Protein AF-A0A4U8UQK6-F1 (afdb_monomer_lite)

Foldseek 3Di:
DDDDDFPADFADWDADPVNQWIKTFGAQAHPVDCPDGNPR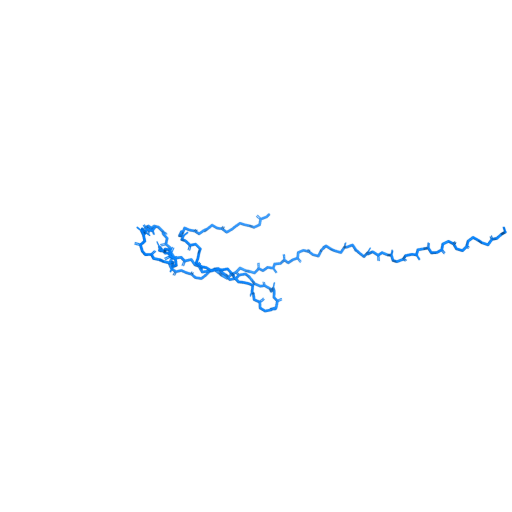HHGDIDIGGDDDDDPDDPPPPDPPPPDDD

Sequence (69 aa):
MQKFQQDGFINDIKFSLDNTRLIVSCGQEHKCGRWWKIANGRNIILDIDLAFGEKTKAVTEGERDSDKG

Organism: Steinernema carpocapsae (NCBI:txid34508)

Secondary structure (DSSP, 8-state):
-------SEEEEEEE-TTSSEEEEEEESSBTTB-S---TT---EEEEEE--------------------

Radius of gyration: 22.59 Å; chains: 1; bounding box: 27×28×77 Å

InterPro domains:
  IPR015943 WD40/YVTN repeat-like-containing domain superfamily [G3DSA:2.130.10.10] (1-61)

Structure (mmCIF, N/CA/C/O backbone):
data_AF-A0A4U8UQK6-F1
#
_entry.id   AF-A0A4U8UQK6-F1
#
loop_
_atom_site.group_PDB
_atom_site.id
_atom_site.type_symbol
_atom_site.label_atom_id
_atom_site.label_alt_id
_atom_site.label_comp_id
_atom_site.label_asym_id
_atom_site.label_entity_id
_atom_site.label_seq_id
_atom_site.pdbx_PDB_ins_code
_atom_site.Cartn_x
_atom_site.Cartn_y
_atom_site.Cartn_z
_atom_site.occupancy
_atom_site.B_iso_or_equiv
_atom_site.auth_seq_id
_atom_site.auth_comp_id
_atom_site.auth_asym_id
_atom_site.auth_atom_id
_atom_site.pdbx_PDB_model_num
ATOM 1 N N . MET A 1 1 ? -12.614 -13.366 6.807 1.00 69.38 1 MET A N 1
ATOM 2 C CA . MET A 1 1 ? -11.420 -12.494 6.757 1.00 69.38 1 MET A CA 1
ATOM 3 C C . MET A 1 1 ? -11.474 -11.706 5.462 1.00 69.38 1 MET A C 1
ATOM 5 O O . MET A 1 1 ? -11.513 -12.333 4.409 1.00 69.38 1 MET A O 1
ATOM 9 N N . GLN A 1 2 ? -11.567 -10.380 5.533 1.00 79.62 2 GLN A N 1
ATOM 10 C CA . GLN A 1 2 ? -11.624 -9.527 4.343 1.00 79.62 2 GLN A CA 1
ATOM 11 C C . GLN A 1 2 ? -10.225 -9.405 3.728 1.00 79.62 2 GLN A C 1
ATOM 13 O O . GLN A 1 2 ? -9.233 -9.353 4.454 1.00 79.62 2 GLN A O 1
ATOM 18 N N . LYS A 1 3 ? -10.140 -9.425 2.396 1.00 84.19 3 LYS A N 1
ATOM 19 C CA . LYS A 1 3 ? -8.887 -9.308 1.644 1.00 84.19 3 LYS A CA 1
ATOM 20 C C . LYS A 1 3 ? -9.048 -8.235 0.579 1.00 84.19 3 LYS A C 1
ATOM 22 O O . LYS A 1 3 ? -10.073 -8.198 -0.095 1.00 84.19 3 LYS A O 1
ATOM 27 N N . PHE A 1 4 ? -8.015 -7.422 0.414 1.00 86.50 4 PHE A N 1
ATOM 28 C CA . PHE A 1 4 ? -7.909 -6.436 -0.652 1.00 86.50 4 PHE A CA 1
ATOM 29 C C . PHE A 1 4 ? -6.709 -6.800 -1.516 1.00 86.50 4 PHE A C 1
ATOM 31 O O . PHE A 1 4 ? -5.645 -7.130 -0.992 1.00 86.50 4 PHE A O 1
ATOM 38 N N . GLN A 1 5 ? -6.892 -6.771 -2.831 1.00 91.44 5 GLN A N 1
ATOM 39 C CA . GLN A 1 5 ? -5.830 -7.010 -3.797 1.00 91.44 5 GLN A CA 1
ATOM 40 C C . GLN A 1 5 ? -5.801 -5.838 -4.766 1.00 91.44 5 GLN A C 1
ATOM 42 O O . GLN A 1 5 ? -6.833 -5.466 -5.322 1.00 91.44 5 GLN A O 1
ATOM 47 N N . GLN A 1 6 ? -4.618 -5.266 -4.950 1.00 93.06 6 GLN A N 1
ATOM 48 C CA . GLN A 1 6 ? -4.396 -4.161 -5.863 1.00 93.06 6 GLN A CA 1
ATOM 49 C C . GLN A 1 6 ? -3.066 -4.363 -6.582 1.00 93.06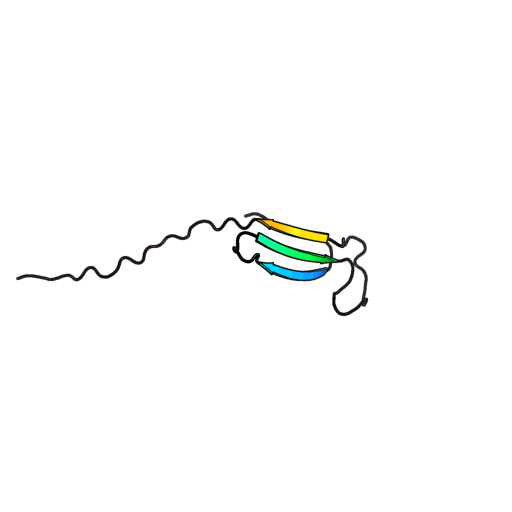 6 GLN A C 1
ATOM 51 O O . GLN A 1 6 ? -2.027 -4.496 -5.939 1.00 93.06 6 GLN A O 1
ATOM 56 N N . ASP A 1 7 ? -3.104 -4.349 -7.913 1.00 94.56 7 ASP A N 1
ATOM 57 C CA . ASP A 1 7 ? -1.899 -4.376 -8.737 1.00 94.56 7 ASP A CA 1
ATOM 58 C C . ASP A 1 7 ? -1.188 -3.016 -8.671 1.00 94.56 7 ASP A C 1
ATOM 60 O O . ASP A 1 7 ? -1.828 -1.959 -8.760 1.00 94.56 7 ASP A O 1
ATOM 64 N N . GLY A 1 8 ? 0.140 -3.042 -8.558 1.00 94.94 8 GLY A N 1
ATOM 65 C CA . GLY A 1 8 ? 0.988 -1.852 -8.481 1.00 94.94 8 GLY A CA 1
ATOM 66 C C . GLY A 1 8 ? 1.907 -1.848 -7.258 1.00 94.94 8 GLY A C 1
ATOM 67 O O . GLY A 1 8 ? 1.920 -2.776 -6.454 1.00 94.94 8 GLY A O 1
ATOM 68 N N . PHE A 1 9 ? 2.694 -0.786 -7.130 1.00 96.12 9 PHE A N 1
ATOM 69 C CA . PHE A 1 9 ? 3.533 -0.534 -5.964 1.00 96.12 9 PHE A CA 1
ATOM 70 C C . PHE A 1 9 ? 2.720 0.114 -4.852 1.00 96.12 9 PHE A C 1
ATOM 72 O O . PHE A 1 9 ? 1.974 1.054 -5.114 1.00 96.12 9 PHE A O 1
ATOM 79 N N . ILE A 1 10 ? 2.923 -0.330 -3.613 1.00 96.31 10 ILE A N 1
ATOM 80 C CA . ILE A 1 10 ? 2.486 0.412 -2.430 1.00 96.31 10 ILE A CA 1
ATOM 81 C C . ILE A 1 10 ? 3.528 1.496 -2.143 1.00 96.31 10 ILE A C 1
ATOM 83 O O . ILE A 1 10 ? 4.688 1.188 -1.883 1.00 96.31 10 ILE A O 1
ATOM 87 N N . ASN A 1 11 ? 3.112 2.759 -2.189 1.00 96.94 11 ASN A N 1
ATOM 88 C CA . ASN A 1 11 ? 3.995 3.916 -2.028 1.00 96.94 11 ASN A CA 1
ATOM 89 C C . ASN A 1 11 ? 3.901 4.558 -0.631 1.00 96.94 11 ASN A C 1
ATOM 91 O O . ASN A 1 11 ? 4.831 5.246 -0.199 1.00 96.94 11 ASN A O 1
ATOM 95 N N . ASP A 1 12 ? 2.794 4.354 0.085 1.00 97.88 12 ASP A N 1
ATOM 96 C CA . ASP A 1 12 ? 2.609 4.814 1.465 1.00 97.88 12 ASP A CA 1
ATOM 97 C C . ASP A 1 12 ? 1.444 4.067 2.128 1.00 97.88 12 ASP A C 1
ATOM 99 O O . ASP A 1 12 ? 0.504 3.666 1.434 1.00 97.88 12 ASP A O 1
ATOM 103 N N . ILE A 1 13 ? 1.498 3.922 3.452 1.00 97.81 13 ILE A N 1
ATOM 104 C CA . ILE A 1 13 ? 0.461 3.299 4.287 1.00 97.81 13 ILE A CA 1
ATOM 105 C C . ILE A 1 13 ? 0.297 4.146 5.546 1.00 97.81 13 ILE A C 1
ATOM 107 O 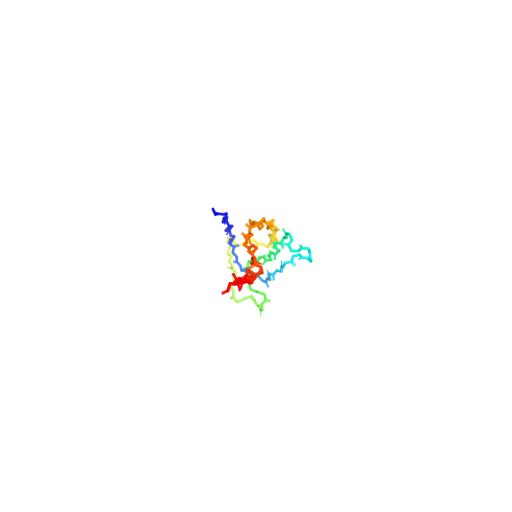O . ILE A 1 13 ? 1.270 4.359 6.271 1.00 97.81 13 ILE A O 1
ATOM 111 N N . LYS A 1 14 ? -0.924 4.608 5.831 1.00 98.00 14 LYS A N 1
ATOM 112 C CA . LYS A 1 14 ? -1.219 5.410 7.025 1.00 98.00 14 LYS A CA 1
ATOM 113 C C . LYS A 1 14 ? -2.582 5.085 7.610 1.00 98.00 14 LYS A C 1
ATOM 115 O O . LYS A 1 14 ? -3.544 4.896 6.875 1.00 98.00 14 LYS A O 1
ATOM 120 N N . PHE A 1 15 ? -2.666 5.086 8.934 1.00 96.94 15 PHE A N 1
ATOM 121 C CA . PHE A 1 15 ? -3.945 5.078 9.638 1.00 96.94 15 PHE A CA 1
ATOM 122 C C . PHE A 1 15 ? -4.536 6.489 9.677 1.00 96.94 15 PHE A C 1
ATOM 124 O O . PHE A 1 15 ? -3.797 7.479 9.709 1.00 96.94 15 PHE A O 1
ATOM 131 N N . SER A 1 16 ? -5.864 6.580 9.677 1.00 95.19 16 SER A N 1
ATOM 132 C CA . SER A 1 16 ? -6.557 7.816 10.034 1.00 95.19 16 SER A CA 1
ATOM 133 C C . SER A 1 16 ? -6.337 8.148 11.514 1.00 95.19 16 SER A C 1
ATOM 135 O O . SER A 1 16 ? -6.024 7.278 12.325 1.00 95.19 16 SER A O 1
ATOM 137 N N . LEU A 1 17 ? -6.500 9.421 11.882 1.00 94.50 17 LEU A N 1
ATOM 138 C CA . LEU A 1 17 ? -6.247 9.897 13.248 1.00 94.50 17 LEU A CA 1
ATOM 139 C C . LEU A 1 17 ? -7.152 9.227 14.298 1.00 94.50 17 LEU A C 1
ATOM 141 O O . LEU A 1 17 ? -6.740 9.018 15.434 1.00 94.50 17 LEU A O 1
ATOM 145 N N . ASP A 1 18 ? -8.376 8.889 13.908 1.00 93.25 18 ASP A N 1
ATOM 146 C CA . ASP A 1 18 ? -9.367 8.187 14.726 1.00 93.25 18 ASP A CA 1
ATOM 147 C C . ASP A 1 18 ? -9.208 6.654 14.688 1.00 93.25 18 ASP A C 1
ATOM 149 O O . ASP A 1 18 ? -9.991 5.939 15.308 1.00 93.25 18 ASP A O 1
ATOM 153 N N . ASN A 1 19 ? -8.199 6.144 13.971 1.00 91.94 19 ASN A N 1
ATOM 154 C CA . ASN A 1 19 ? -7.931 4.725 13.729 1.00 91.94 19 ASN A CA 1
ATOM 155 C C . ASN A 1 19 ? -9.073 3.953 13.048 1.00 91.94 19 ASN A C 1
ATOM 157 O O . ASN A 1 19 ? -9.031 2.729 13.013 1.00 91.94 19 ASN A O 1
ATOM 161 N N . THR A 1 20 ? -10.079 4.618 12.483 1.00 93.62 20 THR A N 1
ATOM 162 C CA . THR A 1 20 ? -11.204 3.927 11.831 1.00 93.62 20 THR A CA 1
ATOM 163 C C . THR A 1 20 ? -10.892 3.499 10.403 1.00 93.62 20 THR A C 1
ATOM 165 O O . THR A 1 20 ? -11.620 2.684 9.843 1.00 93.62 20 THR A O 1
ATOM 168 N N . ARG A 1 21 ? -9.812 4.017 9.803 1.00 94.81 21 ARG A N 1
ATOM 169 C CA . ARG A 1 21 ? -9.449 3.767 8.405 1.00 94.81 21 ARG A CA 1
ATOM 170 C C . ARG A 1 21 ? -7.964 3.500 8.220 1.00 94.81 21 ARG A C 1
ATOM 172 O O . ARG A 1 21 ? -7.111 4.037 8.930 1.00 94.81 21 ARG A O 1
ATOM 179 N N . LEU A 1 22 ? -7.661 2.707 7.199 1.00 95.88 22 LEU A N 1
ATOM 180 C CA . LEU A 1 22 ? -6.329 2.495 6.652 1.00 95.88 22 LEU A CA 1
ATOM 181 C C . LEU A 1 22 ? -6.284 3.049 5.229 1.00 95.88 22 LEU A C 1
ATOM 183 O O . LEU A 1 22 ? -6.970 2.556 4.335 1.00 95.88 22 LEU A O 1
ATOM 187 N N . ILE A 1 23 ? -5.435 4.047 5.018 1.00 97.44 23 ILE A N 1
ATOM 188 C CA . ILE A 1 23 ? -5.210 4.672 3.721 1.00 97.44 23 ILE A CA 1
ATOM 189 C C . ILE A 1 23 ? -3.931 4.106 3.111 1.00 97.44 23 ILE A C 1
ATOM 191 O O . ILE A 1 23 ? -2.863 4.144 3.729 1.00 97.44 23 ILE A O 1
ATOM 195 N N . VAL A 1 24 ? -4.025 3.606 1.882 1.00 97.75 24 VAL A N 1
ATOM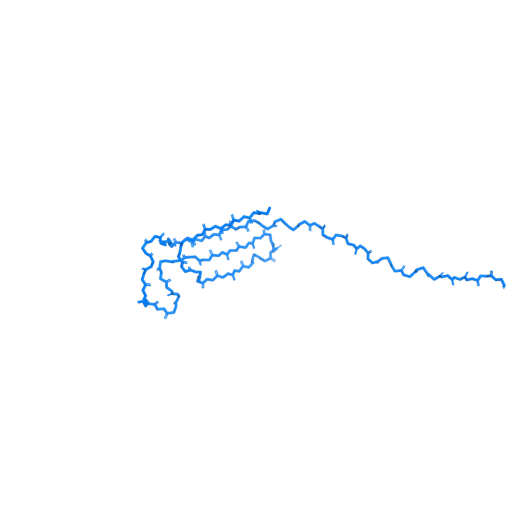 196 C CA . VAL A 1 24 ? -2.887 3.055 1.137 1.00 97.75 24 VAL A CA 1
ATOM 197 C C . VAL A 1 24 ? -2.786 3.747 -0.212 1.00 97.75 24 VAL A C 1
ATOM 199 O O . VAL A 1 24 ? -3.748 3.772 -0.977 1.00 97.75 24 VAL A O 1
ATOM 202 N N . SER A 1 25 ? -1.616 4.301 -0.528 1.00 97.69 25 SER A N 1
ATOM 203 C CA . SER A 1 25 ? -1.360 4.849 -1.863 1.00 97.69 25 SER A CA 1
ATOM 204 C C . SER A 1 25 ? -0.703 3.800 -2.753 1.00 97.69 25 SER A C 1
ATOM 206 O O . SER A 1 25 ? 0.306 3.197 -2.377 1.00 97.69 25 SER A O 1
ATOM 208 N N . CYS A 1 26 ? -1.272 3.592 -3.939 1.00 97.25 26 CYS A N 1
ATOM 209 C CA . CYS A 1 26 ? -0.777 2.645 -4.928 1.00 97.25 26 CYS A CA 1
ATOM 210 C C . CYS A 1 26 ? -0.425 3.351 -6.240 1.00 97.25 26 CYS A C 1
ATOM 212 O O . CYS A 1 26 ? -1.057 4.342 -6.610 1.00 97.25 26 CYS A O 1
ATOM 214 N N . GLY A 1 27 ? 0.579 2.840 -6.953 1.00 96.00 27 GLY A N 1
ATOM 215 C CA . GLY A 1 27 ? 1.009 3.415 -8.225 1.00 96.00 27 GLY A CA 1
ATOM 216 C C . GLY A 1 27 ? 1.596 2.415 -9.213 1.00 96.00 27 GLY A C 1
ATOM 217 O O . GLY A 1 27 ? 1.988 1.304 -8.866 1.00 96.00 27 GLY A O 1
ATOM 218 N N . GLN A 1 28 ? 1.678 2.832 -10.475 1.00 97.12 28 GLN A N 1
ATOM 219 C CA . GLN A 1 28 ? 2.326 2.068 -11.549 1.00 97.12 28 GLN A CA 1
ATOM 220 C C . GLN A 1 28 ? 3.855 2.032 -11.423 1.00 97.12 28 GLN A C 1
ATOM 222 O O . GLN A 1 28 ? 4.497 1.168 -12.014 1.00 97.12 28 GLN A O 1
ATOM 227 N N . GLU A 1 29 ? 4.433 2.961 -10.667 1.00 96.19 29 GLU A N 1
ATOM 228 C CA . GLU A 1 29 ? 5.873 3.157 -10.501 1.00 96.19 29 GLU A CA 1
ATOM 229 C C . GLU A 1 29 ? 6.218 3.231 -9.008 1.00 96.19 29 GLU A C 1
ATOM 231 O O . GLU A 1 29 ? 5.376 3.598 -8.179 1.00 96.19 29 GLU A O 1
ATOM 236 N N . HIS A 1 30 ? 7.463 2.896 -8.675 1.00 94.62 30 HIS A N 1
ATOM 237 C CA . HIS A 1 30 ? 7.968 2.959 -7.309 1.00 94.62 30 HIS A CA 1
ATOM 238 C C . HIS A 1 30 ? 8.208 4.413 -6.865 1.00 94.62 30 HIS A C 1
ATOM 240 O O . HIS A 1 30 ? 8.704 5.240 -7.632 1.00 94.62 30 HIS A O 1
ATOM 246 N N . LYS A 1 31 ? 7.930 4.723 -5.594 1.00 93.56 31 LYS A N 1
ATOM 247 C CA . LYS A 1 31 ? 8.077 6.070 -5.008 1.00 93.56 31 LYS A CA 1
ATOM 248 C C . LYS A 1 31 ? 9.450 6.717 -5.222 1.00 93.56 31 LYS A C 1
ATOM 250 O O . LYS A 1 31 ? 9.527 7.917 -5.460 1.00 93.56 31 LYS A O 1
ATOM 255 N N . CYS A 1 32 ? 10.527 5.936 -5.122 1.00 92.75 32 CYS A N 1
ATOM 256 C CA . CYS A 1 32 ? 11.902 6.451 -5.183 1.00 92.75 32 CYS A CA 1
ATOM 257 C C . CYS A 1 32 ? 12.501 6.489 -6.599 1.00 92.75 32 CYS A C 1
ATOM 259 O O . CYS A 1 32 ? 13.685 6.785 -6.742 1.00 92.75 32 CYS A O 1
ATOM 261 N N . GLY A 1 33 ? 11.731 6.168 -7.642 1.00 87.50 33 GLY A N 1
ATOM 262 C CA . GLY A 1 33 ? 12.229 6.240 -9.012 1.00 87.50 33 GLY A CA 1
ATOM 263 C C . GLY A 1 33 ? 11.492 5.344 -10.001 1.00 87.50 33 GLY A C 1
ATOM 264 O O . GLY A 1 33 ? 10.850 4.359 -9.644 1.00 87.50 33 GLY A O 1
ATOM 265 N N . ARG A 1 34 ? 11.639 5.678 -11.285 1.00 83.00 34 ARG A N 1
ATOM 266 C CA . ARG A 1 34 ? 11.008 4.979 -12.415 1.00 83.00 34 ARG A CA 1
ATOM 267 C C . ARG A 1 34 ? 11.854 3.812 -12.914 1.00 83.00 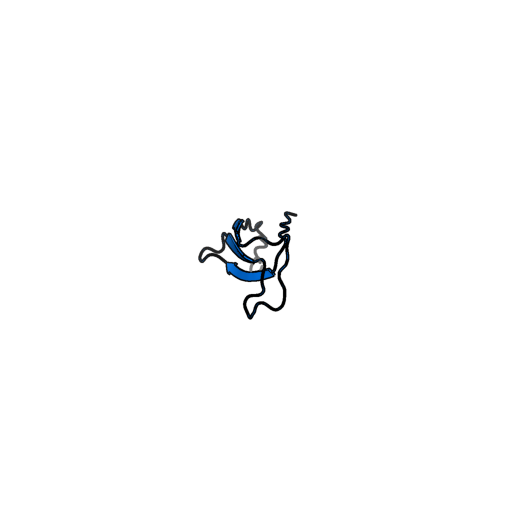34 ARG A C 1
ATOM 269 O O . ARG A 1 34 ? 12.243 3.779 -14.076 1.00 83.00 34 ARG A O 1
ATOM 276 N N . TRP A 1 35 ? 12.191 2.883 -12.023 1.00 83.62 35 TRP A N 1
ATOM 277 C CA . TRP A 1 35 ? 13.030 1.733 -12.383 1.00 83.62 35 TRP A CA 1
ATOM 278 C C . TRP A 1 35 ? 12.308 0.784 -13.345 1.00 83.62 35 TRP A C 1
ATOM 280 O O . TRP A 1 35 ? 12.901 0.325 -14.315 1.00 83.62 35 TRP A O 1
ATOM 290 N N . TRP A 1 36 ? 11.014 0.543 -13.122 1.00 88.25 36 TRP A N 1
ATOM 291 C CA . TRP A 1 36 ? 10.115 -0.086 -14.090 1.00 88.25 36 TRP A CA 1
ATOM 292 C C . TRP A 1 36 ? 8.659 0.281 -13.792 1.00 88.25 36 TRP A C 1
ATOM 294 O O . TRP A 1 36 ? 8.315 0.703 -12.685 1.00 88.25 36 TRP A O 1
ATOM 304 N N . LYS A 1 37 ? 7.804 0.110 -14.806 1.00 93.56 37 LYS A N 1
ATOM 305 C CA . LYS A 1 37 ? 6.368 0.382 -14.748 1.00 93.56 37 LYS A CA 1
ATOM 306 C C . LYS A 1 37 ? 5.578 -0.925 -14.712 1.00 93.56 37 LYS A C 1
ATOM 308 O O . LYS A 1 37 ? 5.737 -1.766 -15.594 1.00 93.56 37 LYS A O 1
ATOM 313 N N . ILE A 1 38 ? 4.675 -1.071 -13.745 1.00 94.69 38 ILE A N 1
ATOM 314 C CA . ILE A 1 38 ? 3.700 -2.168 -13.710 1.00 94.69 38 ILE A CA 1
ATOM 315 C C . ILE A 1 38 ? 2.511 -1.774 -14.588 1.00 94.69 38 ILE A C 1
ATOM 317 O O . ILE A 1 38 ? 1.727 -0.899 -14.222 1.00 94.69 38 ILE A O 1
ATOM 321 N N . ALA A 1 39 ? 2.377 -2.417 -15.752 1.00 94.62 39 ALA A N 1
ATOM 322 C CA . ALA A 1 39 ? 1.375 -2.065 -16.764 1.00 94.62 39 ALA A CA 1
ATOM 323 C C . ALA A 1 39 ? -0.072 -2.137 -16.242 1.00 94.62 39 ALA A C 1
ATOM 325 O O . ALA A 1 39 ? -0.863 -1.238 -16.514 1.00 94.62 39 ALA A O 1
ATOM 326 N N . ASN A 1 40 ? -0.384 -3.160 -15.443 1.00 94.81 40 ASN A N 1
ATOM 327 C CA . ASN A 1 40 ? -1.715 -3.352 -14.854 1.00 94.81 40 ASN A CA 1
ATOM 328 C C . ASN A 1 40 ? -1.927 -2.550 -13.562 1.00 94.81 40 ASN A C 1
ATOM 330 O O . ASN A 1 40 ? -3.039 -2.502 -13.035 1.00 94.81 40 ASN A O 1
ATOM 334 N N . GLY A 1 41 ? -0.870 -1.911 -13.049 1.00 93.56 41 GLY A N 1
ATOM 335 C CA . GLY A 1 41 ? -0.967 -1.072 -11.867 1.00 93.56 41 GLY A CA 1
ATOM 336 C C . GLY A 1 41 ? -1.858 0.139 -12.124 1.00 93.56 41 GLY A C 1
ATOM 337 O O . GLY A 1 41 ? -2.009 0.593 -13.260 1.00 93.56 41 GLY A O 1
ATOM 338 N N . ARG A 1 42 ? -2.438 0.705 -11.067 1.00 94.94 42 ARG A N 1
ATOM 339 C CA . ARG A 1 42 ? -3.190 1.965 -11.153 1.00 94.94 42 ARG A CA 1
ATOM 340 C C . ARG A 1 42 ? -2.679 2.952 -10.116 1.00 94.94 42 ARG A C 1
ATOM 342 O O . ARG A 1 42 ? -2.279 2.556 -9.027 1.00 94.94 42 ARG A O 1
ATOM 349 N N . ASN A 1 43 ? -2.719 4.233 -10.470 1.00 95.81 43 ASN A N 1
ATOM 350 C CA . ASN A 1 43 ? -2.431 5.321 -9.543 1.00 95.81 43 ASN A CA 1
ATOM 351 C C . ASN A 1 43 ? -3.712 5.633 -8.773 1.00 95.81 43 ASN A C 1
ATOM 353 O O . ASN A 1 43 ? -4.592 6.314 -9.299 1.00 95.81 43 ASN A O 1
ATOM 357 N N . ILE A 1 44 ? -3.843 5.067 -7.577 1.00 96.94 44 ILE A N 1
ATOM 358 C CA . ILE A 1 44 ? -5.062 5.150 -6.770 1.00 96.94 44 ILE A CA 1
ATOM 359 C C . ILE A 1 44 ? -4.735 5.310 -5.290 1.00 96.94 44 ILE A C 1
ATOM 361 O O . ILE A 1 44 ? -3.629 5.007 -4.840 1.00 96.94 44 ILE A O 1
ATOM 365 N N . ILE A 1 45 ? -5.743 5.734 -4.536 1.00 97.31 45 ILE A N 1
ATOM 366 C CA . ILE A 1 45 ? -5.764 5.663 -3.081 1.00 97.31 45 ILE A CA 1
ATOM 367 C C . ILE A 1 45 ? -6.810 4.622 -2.692 1.00 97.31 45 ILE A C 1
ATOM 369 O O . ILE A 1 45 ? -7.952 4.694 -3.144 1.00 97.31 45 ILE A O 1
ATOM 373 N N . LEU A 1 46 ? -6.410 3.652 -1.879 1.00 96.00 46 LEU A N 1
ATOM 374 C CA . LEU A 1 46 ? -7.319 2.732 -1.212 1.00 96.00 46 LEU A CA 1
ATOM 375 C C . LEU A 1 46 ? -7.678 3.333 0.146 1.00 96.00 46 LEU A C 1
ATOM 377 O O . LEU A 1 46 ? -6.782 3.652 0.927 1.00 96.00 46 LEU A O 1
ATOM 381 N N . ASP A 1 47 ? -8.974 3.472 0.401 1.00 95.81 47 ASP A N 1
ATOM 382 C CA . ASP A 1 47 ? -9.539 3.828 1.702 1.00 95.81 47 ASP A CA 1
ATOM 383 C C . ASP A 1 47 ? -10.245 2.586 2.258 1.00 95.81 47 ASP A C 1
ATOM 385 O O . ASP A 1 47 ? -11.186 2.077 1.643 1.00 95.81 47 ASP A O 1
ATOM 389 N N . ILE A 1 48 ? -9.712 2.029 3.345 1.00 94.62 48 ILE A N 1
ATOM 390 C CA . ILE A 1 48 ? -10.161 0.762 3.925 1.00 94.62 48 ILE A CA 1
ATOM 391 C C . ILE A 1 48 ? -10.709 1.028 5.323 1.00 94.62 48 ILE A C 1
ATOM 393 O O . ILE A 1 48 ? -9.948 1.388 6.220 1.00 94.62 48 ILE A O 1
ATOM 397 N N . ASP A 1 49 ? -11.998 0.764 5.530 1.00 93.50 49 ASP A N 1
ATOM 398 C CA . ASP A 1 49 ? -12.610 0.810 6.858 1.00 93.50 49 ASP A CA 1
ATOM 399 C C . ASP A 1 49 ? -12.075 -0.320 7.755 1.00 93.50 49 ASP A C 1
ATOM 401 O O . ASP A 1 49 ? -12.031 -1.497 7.380 1.00 93.50 49 ASP A O 1
ATOM 405 N N . LEU A 1 50 ? -11.681 0.046 8.972 1.00 90.38 50 LEU A N 1
ATOM 406 C CA . LEU A 1 50 ? -11.166 -0.849 9.999 1.00 90.38 50 LEU A CA 1
ATOM 407 C C . LEU A 1 50 ? -12.245 -1.096 11.052 1.00 90.38 50 LEU A C 1
ATOM 409 O O . LEU A 1 50 ? -12.461 -0.295 11.959 1.00 90.38 50 LEU A O 1
ATOM 413 N N . ALA A 1 51 ? -12.901 -2.250 10.966 1.00 80.69 51 ALA A N 1
ATOM 414 C CA . ALA A 1 51 ? -13.726 -2.757 12.054 1.00 80.69 51 ALA A CA 1
ATOM 415 C C . ALA A 1 51 ? -12.855 -3.608 12.990 1.00 80.69 51 ALA A C 1
ATOM 417 O O . ALA A 1 51 ? -12.514 -4.753 12.675 1.00 80.69 51 ALA A O 1
ATOM 418 N N . PHE A 1 52 ? -12.481 -3.065 14.149 1.00 71.75 52 PHE A N 1
ATOM 419 C CA . PHE A 1 52 ? -11.847 -3.862 15.197 1.00 71.75 52 PHE A CA 1
ATOM 420 C C . PHE A 1 52 ? -12.925 -4.659 15.931 1.00 71.75 52 PHE A C 1
ATOM 422 O O . PHE A 1 52 ? -13.760 -4.095 16.629 1.00 71.75 52 PHE A O 1
ATOM 429 N N . GLY A 1 53 ? -12.915 -5.983 15.771 1.00 63.25 53 GLY A N 1
ATOM 430 C CA . GLY A 1 53 ? -13.696 -6.855 16.643 1.00 63.25 53 GLY A CA 1
ATOM 431 C C . GLY A 1 53 ? -13.176 -6.715 18.071 1.00 63.25 53 GLY A C 1
ATOM 432 O O . GLY A 1 53 ? -11.981 -6.909 18.304 1.00 63.25 53 GLY A O 1
ATOM 433 N N . GLU A 1 54 ? -14.046 -6.351 19.010 1.00 62.50 54 GLU A N 1
ATOM 434 C CA . GLU A 1 54 ? -13.687 -6.210 20.418 1.00 62.50 54 GLU A CA 1
ATOM 435 C C . GLU A 1 54 ? -13.022 -7.497 20.923 1.00 62.50 54 GLU A C 1
ATOM 437 O O . GLU A 1 54 ? -13.641 -8.558 20.996 1.00 62.50 54 GLU A O 1
ATOM 442 N N . LYS A 1 55 ? -11.744 -7.419 21.299 1.00 57.22 55 LYS A N 1
ATOM 443 C CA . LYS A 1 55 ? -11.154 -8.410 22.200 1.00 57.22 55 LYS A CA 1
ATOM 444 C C . LYS A 1 55 ? -11.258 -7.869 23.613 1.00 57.22 55 LYS A C 1
ATOM 446 O O . LYS A 1 55 ? -10.279 -7.406 24.189 1.00 57.22 55 LYS A O 1
ATOM 451 N N . THR A 1 56 ? -12.455 -7.934 24.175 1.00 55.91 56 THR A N 1
ATOM 452 C CA . THR A 1 56 ? -12.630 -7.830 25.618 1.00 55.91 56 THR A CA 1
ATOM 453 C C . THR A 1 56 ? -12.106 -9.112 26.266 1.00 55.91 56 THR A C 1
ATOM 455 O O . THR A 1 56 ? -12.670 -10.195 26.140 1.00 55.91 56 THR A O 1
ATOM 458 N N . LYS A 1 57 ? -11.002 -8.990 26.999 1.00 51.06 57 LYS A N 1
ATOM 459 C CA . LYS A 1 57 ? -10.840 -9.730 28.250 1.00 51.06 57 LYS A CA 1
ATOM 460 C C . LYS A 1 57 ? -10.480 -8.712 29.316 1.00 51.06 57 LYS A C 1
ATOM 462 O O . LYS A 1 57 ? -9.343 -8.258 29.387 1.00 51.06 57 LYS A O 1
ATOM 467 N N . ALA A 1 58 ? -11.491 -8.333 30.094 1.00 56.19 58 ALA A N 1
ATOM 468 C CA . ALA A 1 58 ? -11.287 -7.682 31.372 1.00 56.19 58 ALA A CA 1
ATOM 469 C C . ALA A 1 58 ? -10.342 -8.568 32.193 1.00 56.19 58 ALA A C 1
ATOM 471 O O . ALA A 1 58 ? -10.640 -9.738 32.438 1.00 56.19 58 ALA A O 1
ATOM 472 N N . VAL A 1 59 ? -9.182 -8.033 32.557 1.00 60.25 59 VAL A N 1
ATOM 473 C CA . VAL A 1 59 ? -8.394 -8.595 33.649 1.00 60.25 59 VAL A CA 1
ATOM 474 C C . VAL A 1 59 ? -9.145 -8.189 34.908 1.00 60.25 59 VAL A C 1
ATOM 476 O O . VAL A 1 59 ? -9.106 -7.027 35.299 1.00 60.25 59 VAL A O 1
ATOM 479 N N . THR A 1 60 ? -9.915 -9.111 35.479 1.00 57.91 60 THR A N 1
ATOM 480 C CA . THR A 1 60 ? -10.485 -8.934 36.812 1.00 57.91 60 THR A CA 1
ATOM 481 C C . THR A 1 60 ? -9.332 -8.841 37.804 1.00 57.91 60 THR A C 1
ATOM 483 O O . THR A 1 60 ? -8.527 -9.762 37.942 1.00 57.91 60 THR A O 1
ATOM 486 N N . GLU A 1 61 ? -9.228 -7.683 38.446 1.00 51.88 61 GLU A N 1
ATOM 487 C CA . GLU A 1 61 ? -8.318 -7.420 39.548 1.00 51.88 61 GLU A CA 1
ATOM 488 C C . GLU A 1 61 ? -8.668 -8.312 40.750 1.00 51.88 61 GLU A C 1
ATOM 490 O O . GLU A 1 61 ? -9.814 -8.359 41.186 1.00 51.88 61 GLU A O 1
ATOM 495 N N . GLY A 1 62 ? -7.650 -9.008 41.261 1.00 46.41 62 GLY A N 1
ATOM 496 C CA . GLY A 1 62 ? -7.498 -9.543 42.618 1.00 46.41 62 GLY A CA 1
ATOM 497 C C . GLY A 1 62 ? -8.748 -9.879 43.433 1.00 46.41 62 GLY A C 1
ATOM 498 O O . GLY A 1 62 ? -9.219 -9.062 44.226 1.00 46.41 62 GLY A O 1
ATOM 499 N N . GLU A 1 63 ? -9.139 -11.150 43.405 1.00 46.53 63 GLU A N 1
ATOM 500 C CA . GLU A 1 63 ? -9.824 -11.775 44.535 1.00 46.53 63 GLU A CA 1
ATOM 501 C C . GLU A 1 63 ? -8.781 -11.948 45.656 1.00 46.53 63 GLU A C 1
ATOM 503 O O . GLU A 1 63 ? -7.941 -12.847 45.645 1.00 46.53 63 GLU A O 1
ATOM 508 N N . ARG A 1 64 ? -8.742 -10.977 46.576 1.00 53.06 64 ARG A N 1
ATOM 509 C CA . ARG A 1 64 ? -8.084 -11.142 47.874 1.00 53.06 64 ARG A CA 1
ATOM 510 C C . ARG A 1 64 ? -8.933 -12.131 48.661 1.00 53.0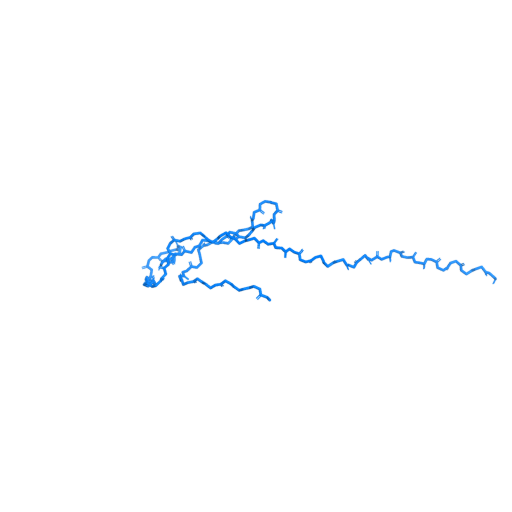6 64 ARG A C 1
ATOM 512 O O . ARG A 1 64 ? -9.921 -11.714 49.262 1.00 53.06 64 ARG A O 1
ATOM 519 N N . ASP A 1 65 ? -8.532 -13.397 48.680 1.00 53.25 65 ASP A N 1
ATOM 520 C CA . ASP A 1 65 ? -8.994 -14.332 49.702 1.00 53.25 65 ASP A CA 1
ATOM 521 C C . ASP A 1 65 ? -8.478 -13.844 51.058 1.00 53.25 65 ASP A C 1
ATOM 523 O O . ASP A 1 65 ? -7.341 -14.069 51.476 1.00 53.25 65 ASP A O 1
ATOM 527 N N . SER A 1 66 ? -9.327 -13.073 51.730 1.00 53.97 66 SER A N 1
ATOM 528 C CA . SER A 1 66 ? -9.285 -12.908 53.169 1.00 53.97 66 SER A CA 1
ATOM 529 C C . SER A 1 66 ? -9.864 -14.173 53.792 1.00 53.97 66 SER A C 1
ATOM 531 O O . SER A 1 66 ? -11.053 -14.206 54.120 1.00 53.97 66 SER A O 1
ATOM 533 N N . ASP A 1 67 ? -9.031 -15.200 53.945 1.00 60.56 67 ASP A N 1
ATOM 534 C CA . ASP A 1 67 ? -9.369 -16.335 54.794 1.00 60.56 67 ASP A CA 1
ATOM 535 C C . ASP A 1 67 ? -9.433 -15.846 56.248 1.00 60.56 67 ASP A C 1
ATOM 537 O O . ASP A 1 67 ? -8.446 -15.427 56.860 1.00 60.56 67 ASP A O 1
ATOM 541 N N . LYS A 1 68 ? -10.664 -15.816 56.760 1.00 51.66 68 LYS A N 1
ATOM 542 C CA . LYS A 1 68 ? -11.009 -15.670 58.172 1.00 51.66 68 LYS A CA 1
ATOM 543 C C . LYS A 1 68 ? -11.084 -17.074 58.767 1.00 51.66 68 LYS A C 1
ATOM 545 O O . LYS A 1 68 ? -11.885 -17.872 58.286 1.00 51.66 68 LYS A O 1
ATOM 550 N N . GLY A 1 69 ? -10.359 -17.326 59.855 1.00 43.25 69 GLY A N 1
ATOM 551 C CA . GLY A 1 69 ? -10.519 -18.531 60.674 1.00 43.25 69 GLY A CA 1
ATOM 552 C C . GLY A 1 69 ? -9.296 -18.838 61.502 1.00 43.25 69 GLY A C 1
ATOM 553 O O . GLY A 1 69 ? -8.498 -19.674 61.037 1.00 43.25 69 GLY A O 1
#

pLDDT: mean 83.18, std 17.55, range [43.25, 98.0]